Protein AF-A0A9W4GX91-F1 (afdb_monomer_lite)

Secondary structure (DSSP, 8-state):
--TTT-PEEE-TT--STTPPPEEE-----GGG----

pLDDT: mean 91.92, std 5.31, range [68.44, 96.69]

InterPro domains:
  IPR035992 Ricin B-like lectins [SSF50370] (2-35)

Foldseek 3Di:
DDPVPQFAWFQVPDPDPPGDIDTHHDPPDPRRDDDD

Radius of gyration: 9.59 Å; chains: 1; bounding box: 25×19×19 Å

Structure (mmCIF, N/CA/C/O backbone):
data_AF-A0A9W4GX91-F1
#
_entry.id   AF-A0A9W4GX91-F1
#
loop_
_atom_site.group_PDB
_atom_site.id
_atom_site.type_symbol
_atom_site.label_atom_id
_atom_site.label_alt_id
_atom_site.label_comp_id
_atom_site.label_asym_id
_atom_site.label_entity_id
_atom_site.label_seq_id
_atom_site.pdbx_PDB_ins_code
_atom_site.Cartn_x
_atom_site.Cartn_y
_atom_site.Cartn_z
_atom_site.occupancy
_atom_site.B_iso_or_equiv
_atom_site.auth_seq_id
_atom_site.a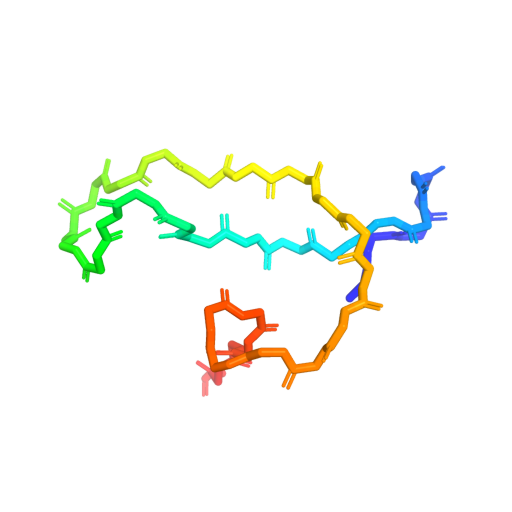uth_comp_id
_atom_site.auth_asym_id
_atom_site.auth_atom_id
_atom_site.pdbx_PDB_model_num
ATOM 1 N N . MET A 1 1 ? -10.303 -8.909 -0.363 1.00 81.56 1 MET A N 1
ATOM 2 C CA . MET A 1 1 ? -11.197 -7.797 0.031 1.00 81.56 1 MET A CA 1
ATOM 3 C C . MET A 1 1 ? -11.040 -7.572 1.526 1.00 81.56 1 MET A C 1
ATOM 5 O O . MET A 1 1 ? -10.950 -8.554 2.254 1.00 81.56 1 MET A O 1
ATOM 9 N N . ASN A 1 2 ? -10.944 -6.322 1.967 1.00 88.75 2 ASN A N 1
ATOM 10 C CA . ASN A 1 2 ? -10.918 -5.945 3.375 1.00 88.75 2 ASN A CA 1
AT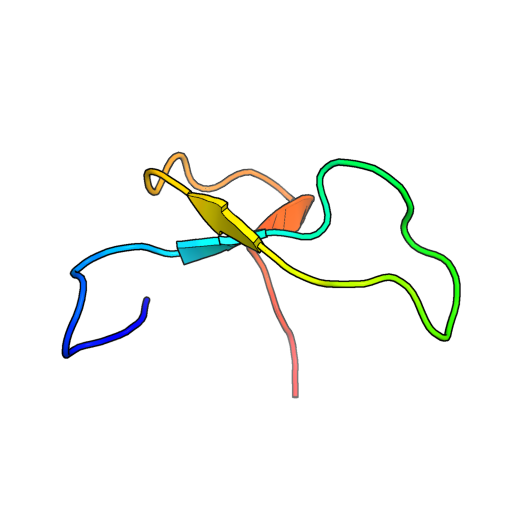OM 11 C C . ASN A 1 2 ? -12.359 -5.863 3.904 1.00 88.75 2 ASN A C 1
ATOM 13 O O . ASN A 1 2 ? -13.179 -5.159 3.316 1.00 88.75 2 ASN A O 1
ATOM 17 N N . GLY A 1 3 ? -12.660 -6.576 4.992 1.00 89.31 3 GLY A N 1
ATOM 18 C CA . GLY A 1 3 ? -14.003 -6.630 5.580 1.00 89.31 3 GLY A CA 1
ATOM 19 C C . GLY A 1 3 ? -14.464 -5.312 6.207 1.00 89.31 3 GLY A C 1
ATOM 20 O O . GLY A 1 3 ? -15.657 -5.028 6.185 1.00 89.31 3 GLY A O 1
ATOM 21 N N . ASP A 1 4 ? -13.534 -4.483 6.688 1.00 94.75 4 ASP A N 1
ATOM 22 C CA . ASP A 1 4 ? -13.874 -3.228 7.371 1.00 94.75 4 ASP A CA 1
ATOM 23 C C . ASP A 1 4 ? -14.220 -2.104 6.389 1.00 94.75 4 ASP A C 1
ATOM 25 O O . ASP A 1 4 ? -15.140 -1.322 6.617 1.00 94.75 4 ASP A O 1
ATOM 29 N N . SER A 1 5 ? -13.473 -2.008 5.285 1.00 95.19 5 SER A N 1
ATOM 30 C CA . SER A 1 5 ? -13.638 -0.939 4.292 1.00 95.19 5 SER A CA 1
ATOM 31 C C . SER A 1 5 ? -14.427 -1.357 3.054 1.00 95.19 5 SER A C 1
ATOM 33 O O . SER A 1 5 ? -14.819 -0.497 2.268 1.00 95.19 5 SER A O 1
ATOM 35 N N . GLY A 1 6 ? -14.613 -2.662 2.826 1.00 95.50 6 GLY A N 1
ATOM 36 C CA . GLY A 1 6 ? -15.177 -3.194 1.584 1.00 95.50 6 GLY A CA 1
ATOM 37 C C . GLY A 1 6 ? -14.283 -2.979 0.355 1.00 95.50 6 GLY A C 1
ATOM 38 O O . GLY A 1 6 ? -14.741 -3.153 -0.770 1.00 95.50 6 GLY A O 1
ATOM 39 N N . LYS A 1 7 ? -13.016 -2.591 0.541 1.00 96.06 7 LYS A N 1
ATOM 40 C CA . LYS A 1 7 ? -12.067 -2.311 -0.546 1.00 96.06 7 LYS A CA 1
ATOM 41 C C . LYS A 1 7 ? -11.091 -3.457 -0.783 1.00 96.06 7 LYS A C 1
ATOM 43 O O . LYS A 1 7 ? -10.890 -4.318 0.075 1.00 96.06 7 LYS A O 1
ATOM 48 N N . CYS A 1 8 ? -10.466 -3.477 -1.951 1.00 96.69 8 CYS A N 1
ATOM 49 C CA . CYS A 1 8 ? -9.416 -4.424 -2.302 1.00 96.69 8 CYS A CA 1
ATOM 50 C C . CYS A 1 8 ? -8.031 -3.827 -2.032 1.00 96.69 8 CYS A C 1
ATOM 52 O O . CYS A 1 8 ? -7.842 -2.616 -2.111 1.00 96.69 8 CYS A O 1
ATOM 54 N N . LEU A 1 9 ? -7.086 -4.694 -1.666 1.00 95.06 9 LEU A N 1
ATOM 55 C CA . LEU A 1 9 ? -5.677 -4.336 -1.530 1.00 95.06 9 LEU A CA 1
ATOM 56 C C . LEU A 1 9 ? -5.076 -4.271 -2.936 1.00 95.06 9 LEU A C 1
ATOM 58 O O . LEU A 1 9 ? -5.226 -5.240 -3.677 1.00 95.06 9 LEU A O 1
ATOM 62 N N . ASP A 1 10 ? -4.457 -3.151 -3.290 1.00 95.88 10 ASP A N 1
ATOM 63 C CA . ASP A 1 10 ? -4.038 -2.829 -4.659 1.00 95.88 10 ASP A CA 1
ATOM 64 C C . ASP A 1 10 ? -2.606 -2.263 -4.664 1.00 95.88 10 ASP A C 1
ATOM 66 O O . ASP A 1 10 ? -2.272 -1.421 -3.821 1.00 95.88 10 ASP A O 1
ATOM 70 N N . ASP A 1 11 ? -1.766 -2.715 -5.596 1.00 95.25 11 ASP A N 1
ATOM 71 C CA . ASP A 1 11 ? -0.376 -2.277 -5.798 1.00 95.25 11 ASP A CA 1
ATOM 72 C C . ASP A 1 11 ? -0.182 -1.385 -7.043 1.00 95.25 11 ASP A C 1
ATOM 74 O O . ASP A 1 11 ? 0.881 -1.374 -7.655 1.00 95.25 11 ASP A O 1
ATOM 78 N N . VAL A 1 12 ? -1.192 -0.568 -7.369 1.00 91.25 12 VAL A N 1
ATOM 79 C CA . VAL A 1 12 ? -1.315 0.315 -8.555 1.00 91.25 12 VAL A CA 1
ATOM 80 C C . VAL A 1 12 ? -0.061 1.084 -9.017 1.00 91.25 12 VAL A C 1
ATOM 82 O O . VAL A 1 12 ? 0.019 1.474 -10.181 1.00 91.25 12 VAL A O 1
ATOM 85 N N . TRP A 1 13 ? 0.908 1.349 -8.138 1.00 88.38 13 TRP A N 1
ATOM 86 C CA . TRP A 1 13 ? 2.081 2.170 -8.454 1.00 88.38 13 TRP A CA 1
ATOM 87 C C . TRP A 1 13 ? 3.333 1.371 -8.833 1.00 88.38 13 TRP A C 1
ATOM 89 O O . TRP A 1 13 ? 4.136 1.868 -9.619 1.00 88.38 13 TRP A O 1
ATOM 99 N N . SER A 1 14 ? 3.547 0.181 -8.264 1.00 90.56 14 SER A N 1
ATOM 100 C CA . SER A 1 14 ? 4.753 -0.625 -8.501 1.00 90.56 14 SER A CA 1
ATOM 101 C C . SER A 1 14 ? 4.591 -2.036 -7.938 1.00 90.56 14 SER A C 1
ATOM 103 O O . SER A 1 14 ? 4.067 -2.207 -6.845 1.00 90.56 14 SER A O 1
ATOM 105 N N . HIS A 1 15 ? 5.143 -3.030 -8.630 1.00 90.94 15 HIS A N 1
ATOM 106 C CA . HIS A 1 15 ? 5.149 -4.434 -8.197 1.00 90.94 15 HIS A CA 1
ATOM 107 C C . HIS A 1 15 ? 6.468 -4.851 -7.521 1.00 90.94 15 HIS A C 1
ATOM 109 O O . HIS A 1 15 ? 6.748 -6.038 -7.349 1.00 90.94 15 HIS A O 1
ATOM 115 N N . GLU A 1 16 ? 7.330 -3.887 -7.195 1.00 93.38 16 GLU A N 1
ATOM 116 C CA . GLU A 1 16 ? 8.609 -4.149 -6.542 1.00 93.38 16 GLU A CA 1
ATOM 117 C C . GLU A 1 16 ? 8.452 -4.399 -5.035 1.00 93.38 16 GLU A C 1
ATOM 119 O O . GLU A 1 16 ? 7.521 -3.929 -4.374 1.00 93.38 16 GLU A O 1
ATOM 124 N N . ASN A 1 17 ? 9.420 -5.120 -4.463 1.00 90.81 17 ASN A N 1
ATOM 125 C CA . ASN A 1 17 ? 9.457 -5.363 -3.025 1.00 90.81 17 ASN A CA 1
ATOM 126 C C . ASN A 1 17 ? 9.561 -4.042 -2.254 1.00 90.81 17 ASN A C 1
ATOM 128 O O . ASN A 1 17 ? 10.465 -3.241 -2.486 1.00 90.81 17 ASN A O 1
ATOM 132 N N . GLY A 1 18 ? 8.667 -3.859 -1.282 1.00 91.44 18 GLY A N 1
ATOM 133 C CA . GLY A 1 18 ? 8.597 -2.640 -0.476 1.00 91.44 18 GLY A CA 1
ATOM 134 C C . GLY A 1 18 ? 7.629 -1.581 -1.008 1.00 91.44 18 GLY A C 1
ATOM 135 O O . GLY A 1 18 ? 7.510 -0.526 -0.384 1.00 91.44 18 GLY A O 1
ATOM 136 N N . THR A 1 19 ? 6.901 -1.849 -2.100 1.00 92.31 19 THR A N 1
ATOM 137 C CA . THR A 1 19 ? 5.771 -1.007 -2.516 1.00 92.31 19 THR A CA 1
ATOM 138 C C . THR A 1 19 ? 4.778 -0.801 -1.375 1.00 92.31 19 THR A C 1
ATOM 140 O O . THR A 1 19 ? 4.400 -1.731 -0.660 1.00 92.31 19 THR A O 1
ATOM 143 N N . THR A 1 20 ? 4.293 0.434 -1.248 1.00 94.19 20 THR A N 1
ATOM 144 C CA . THR A 1 20 ? 3.144 0.738 -0.392 1.00 94.19 20 THR A CA 1
ATOM 145 C C . THR A 1 20 ? 1.85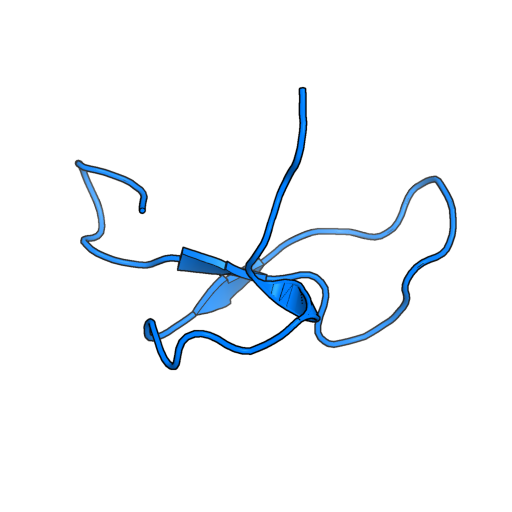1 0.337 -1.087 1.00 94.19 20 THR A C 1
ATOM 147 O O . THR A 1 20 ? 1.547 0.829 -2.173 1.00 94.19 20 THR A O 1
ATOM 150 N N . LEU A 1 21 ? 1.070 -0.510 -0.425 1.00 94.19 21 LEU A N 1
ATOM 151 C CA . LEU A 1 21 ? -0.239 -0.934 -0.907 1.00 94.19 21 LEU A CA 1
ATOM 152 C C . LEU A 1 21 ? -1.318 0.073 -0.522 1.00 94.19 21 LEU A C 1
ATOM 154 O O . LEU A 1 21 ? -1.270 0.686 0.549 1.00 94.19 21 LEU A O 1
ATOM 158 N N . VAL A 1 22 ? -2.324 0.207 -1.380 1.00 95.00 22 VAL A N 1
ATOM 159 C CA . VAL A 1 22 ? -3.489 1.062 -1.144 1.00 95.00 22 VAL A CA 1
ATOM 160 C C . VAL A 1 22 ? -4.763 0.230 -1.048 1.00 95.00 22 VAL A C 1
ATOM 162 O O . VAL A 1 22 ? -4.808 -0.932 -1.447 1.00 95.00 22 VAL A O 1
ATOM 165 N N . GLN A 1 23 ? -5.816 0.834 -0.498 1.00 95.75 23 GLN A N 1
ATOM 166 C CA . GLN A 1 23 ? -7.157 0.258 -0.524 1.00 95.75 23 GLN A CA 1
ATOM 167 C C . GLN A 1 23 ? -7.998 0.975 -1.575 1.00 95.75 23 GLN A C 1
ATOM 169 O O . GLN A 1 23 ? -8.311 2.161 -1.427 1.00 95.75 23 GLN A O 1
ATOM 174 N N . TYR A 1 24 ? -8.377 0.250 -2.622 1.00 95.62 24 TYR A N 1
ATOM 175 C CA . TYR A 1 24 ? -9.112 0.786 -3.762 1.00 95.62 24 TYR A CA 1
ATOM 176 C C . TYR A 1 24 ? -10.355 -0.043 -4.079 1.00 95.62 24 TYR A C 1
ATOM 178 O O . TYR A 1 24 ? -10.564 -1.124 -3.521 1.00 95.62 24 TYR A O 1
ATOM 186 N N . ASP A 1 25 ? -11.218 0.493 -4.935 1.00 95.88 25 ASP A N 1
ATOM 187 C CA . ASP A 1 25 ? -12.426 -0.207 -5.351 1.00 95.88 25 ASP A CA 1
ATOM 188 C C . ASP A 1 25 ? -12.049 -1.532 -6.016 1.00 95.88 25 ASP A C 1
ATOM 190 O O . ASP A 1 25 ? -11.051 -1.631 -6.730 1.00 95.88 25 ASP A O 1
ATOM 194 N N . CYS A 1 26 ? -12.818 -2.578 -5.738 1.00 95.12 26 CYS A N 1
ATOM 195 C CA . CYS A 1 26 ? -12.536 -3.898 -6.279 1.00 95.12 26 CYS A CA 1
ATOM 196 C C . CYS A 1 26 ? -12.940 -3.951 -7.757 1.00 95.12 26 CYS A C 1
ATOM 198 O O . CYS A 1 26 ? -14.120 -3.824 -8.079 1.00 95.12 26 CYS A O 1
ATOM 200 N N . TYR A 1 27 ? -11.974 -4.184 -8.645 1.00 94.56 27 TYR A N 1
ATOM 201 C CA . TYR A 1 27 ? -12.203 -4.343 -10.089 1.00 94.56 27 TYR A CA 1
ATOM 202 C C . TYR A 1 27 ? -11.568 -5.618 -10.659 1.00 94.56 27 TYR A C 1
ATOM 204 O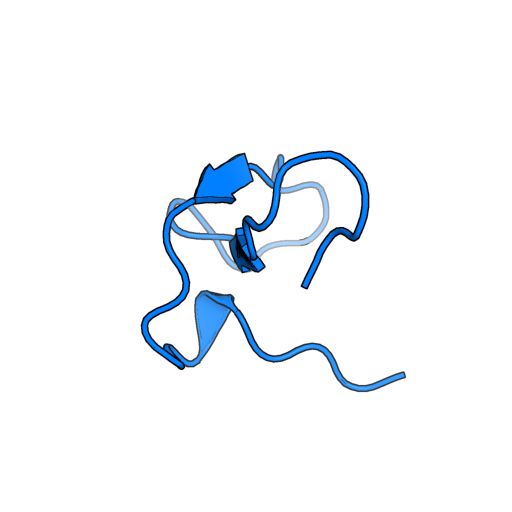 O . TYR A 1 27 ? -11.516 -5.789 -11.874 1.00 94.56 27 TYR A O 1
ATOM 212 N N .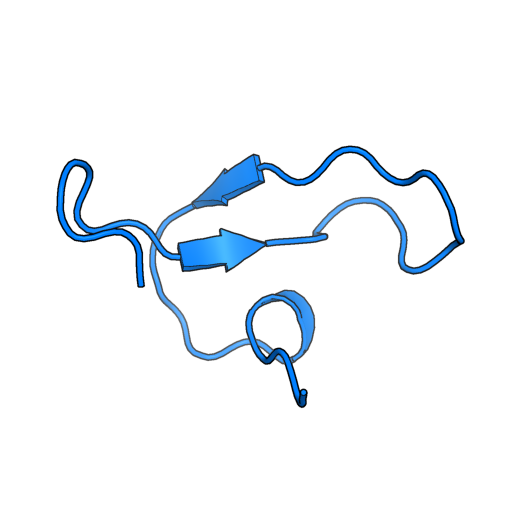 ALA A 1 28 ? -11.109 -6.524 -9.786 1.00 90.31 28 ALA A N 1
ATOM 213 C CA . ALA A 1 28 ? -10.486 -7.799 -10.154 1.00 90.31 28 ALA A CA 1
ATOM 214 C C . ALA A 1 28 ? -9.260 -7.645 -11.079 1.00 90.31 28 ALA A C 1
ATOM 216 O O . ALA A 1 28 ? -8.966 -8.522 -11.890 1.00 90.31 28 ALA A O 1
ATOM 217 N N . GLY A 1 29 ? -8.541 -6.525 -10.952 1.00 92.31 29 GLY A N 1
ATOM 218 C CA . GLY A 1 29 ? -7.266 -6.317 -11.630 1.00 92.31 29 GLY A CA 1
ATOM 219 C C . GLY A 1 29 ? -6.178 -7.244 -11.099 1.00 92.31 29 GLY A C 1
ATOM 220 O O . GLY A 1 29 ? -6.231 -7.676 -9.950 1.00 92.31 29 GLY A O 1
ATOM 221 N N . ALA A 1 30 ? -5.160 -7.511 -11.920 1.00 93.88 30 ALA A N 1
ATOM 222 C CA . ALA A 1 30 ? -4.012 -8.329 -11.519 1.00 93.88 30 ALA A CA 1
ATOM 223 C C . ALA A 1 30 ? -3.286 -7.765 -10.281 1.00 93.88 30 ALA A C 1
ATOM 225 O O . ALA A 1 30 ? -2.797 -8.536 -9.464 1.00 93.88 30 ALA A O 1
ATOM 226 N N . THR A 1 31 ? -3.308 -6.440 -10.106 1.00 94.44 31 THR A N 1
ATOM 227 C CA . THR A 1 31 ? -2.771 -5.710 -8.944 1.00 94.44 31 THR A CA 1
ATOM 228 C C . THR A 1 31 ? -3.531 -5.975 -7.635 1.00 94.44 31 THR A C 1
ATOM 230 O O . THR A 1 31 ? -3.086 -5.615 -6.547 1.00 94.44 31 THR A O 1
ATOM 233 N N . GLN A 1 32 ? -4.711 -6.600 -7.721 1.00 94.81 32 GLN A N 1
ATOM 234 C CA . GLN A 1 32 ? -5.578 -6.919 -6.584 1.00 94.81 32 GLN A CA 1
ATOM 235 C C . GLN A 1 32 ? -5.608 -8.417 -6.246 1.00 94.81 32 GLN A C 1
ATOM 237 O O . GLN A 1 32 ? -6.354 -8.834 -5.351 1.00 94.81 32 GLN A O 1
ATOM 242 N N . VAL A 1 33 ? -4.828 -9.240 -6.954 1.00 91.75 33 VAL A N 1
ATOM 243 C CA . VAL A 1 33 ? -4.797 -10.696 -6.782 1.00 91.75 33 VAL A CA 1
ATOM 244 C C . VAL A 1 33 ? -3.529 -11.102 -6.041 1.00 91.75 33 VAL A C 1
ATOM 246 O O . VAL A 1 33 ? -2.422 -10.970 -6.547 1.00 91.75 33 VAL A O 1
ATOM 249 N N . TRP A 1 34 ? -3.713 -11.650 -4.841 1.00 87.31 34 TRP A N 1
ATOM 250 C CA . TRP A 1 34 ? -2.629 -12.053 -3.951 1.00 87.31 34 TRP A CA 1
ATOM 251 C C . TRP A 1 34 ? -2.688 -13.564 -3.732 1.00 87.31 34 TRP A C 1
ATOM 253 O O . TRP A 1 34 ? -3.697 -14.085 -3.249 1.00 87.31 34 TRP A O 1
ATOM 263 N N . HIS A 1 35 ? -1.618 -14.267 -4.101 1.00 82.56 35 HIS A N 1
ATOM 264 C CA . HIS A 1 35 ? -1.458 -15.698 -3.852 1.00 82.56 35 HIS A CA 1
ATOM 265 C C . HIS A 1 35 ? -0.534 -15.887 -2.647 1.00 82.56 35 HIS A C 1
ATOM 267 O O . HIS A 1 35 ? 0.541 -15.290 -2.601 1.00 82.56 35 HIS A O 1
ATOM 273 N N . GLY A 1 36 ? -1.004 -16.652 -1.660 1.00 68.44 36 GLY A N 1
ATOM 274 C CA . GLY A 1 36 ? -0.230 -17.025 -0.473 1.00 68.44 36 GL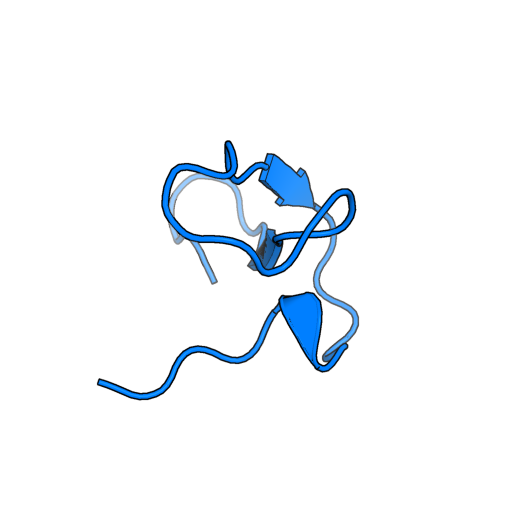Y A CA 1
ATOM 275 C C . GLY A 1 36 ? 0.695 -18.203 -0.721 1.00 68.44 36 GLY A C 1
ATOM 276 O O . GLY A 1 36 ? 0.410 -18.986 -1.656 1.00 68.44 36 GLY A O 1
#

Organism: NCBI:txid1436133

Sequence (36 aa):
MNGDSGKCLDDVWSHENGTTLVQYDCYAGATQVWHG